Protein AF-X1TXW9-F1 (afdb_monomer)

Nearest PDB structures (foldseek):
  7r3r-assembly1_A  TM=3.976E-01  e=5.920E-01  Klebsiella pneumoniae
  7r3q-assembly1_A  TM=3.956E-01  e=1.127E+00  Klebsiella pneumoniae
  5m82-assembly1_A  TM=2.565E-01  e=1.457E+00  Synechocystis sp. PCC 6803 substr. Kazusa
  8f5y-assembly1_A  TM=2.466E-01  e=1.657E+00  Homo sapiens

Structure (mmCIF, N/CA/C/O backbone):
data_AF-X1TXW9-F1
#
_entry.id   AF-X1TXW9-F1
#
loop_
_atom_site.group_PDB
_atom_site.id
_atom_site.type_symbol
_atom_site.label_atom_id
_atom_site.label_alt_id
_atom_site.label_comp_id
_atom_site.label_asym_id
_atom_site.label_entity_id
_atom_site.label_seq_id
_atom_site.pdbx_PDB_ins_code
_atom_site.Cartn_x
_atom_site.Cartn_y
_atom_site.Cartn_z
_atom_site.occupancy
_atom_site.B_iso_or_equiv
_atom_site.auth_seq_id
_atom_site.auth_comp_id
_atom_site.auth_asym_id
_atom_site.auth_atom_id
_atom_site.pdbx_PDB_model_num
ATOM 1 N N . LEU A 1 1 ? -0.027 14.869 3.991 1.00 89.62 1 LEU A N 1
ATOM 2 C CA . LEU A 1 1 ? -0.119 13.794 5.013 1.00 89.62 1 LEU A CA 1
ATOM 3 C C . LEU A 1 1 ? -1.547 13.458 5.486 1.00 89.62 1 LEU A C 1
ATOM 5 O O . LEU A 1 1 ? -1.901 12.290 5.439 1.00 89.62 1 LEU A O 1
ATOM 9 N N . ALA A 1 2 ? -2.376 14.412 5.939 1.00 93.19 2 ALA A N 1
ATOM 10 C CA . ALA A 1 2 ? -3.708 14.106 6.504 1.00 93.19 2 ALA A CA 1
ATOM 11 C C . ALA A 1 2 ? -4.633 13.318 5.552 1.00 93.19 2 ALA A C 1
ATOM 13 O O . ALA A 1 2 ? -5.195 12.302 5.947 1.00 93.19 2 ALA A O 1
ATOM 14 N N . LYS A 1 3 ? -4.712 13.726 4.276 1.00 93.50 3 LYS A N 1
ATOM 15 C CA . LYS A 1 3 ? -5.482 13.008 3.242 1.00 93.50 3 LYS A CA 1
ATOM 16 C C . LYS A 1 3 ? -5.000 11.566 3.046 1.00 93.50 3 LYS A C 1
ATOM 18 O O . LYS A 1 3 ? -5.809 10.653 3.025 1.00 93.50 3 LYS A O 1
ATOM 23 N N . VAL A 1 4 ? -3.679 11.366 2.998 1.00 95.00 4 VAL A N 1
ATOM 24 C CA . VAL A 1 4 ? -3.047 10.039 2.876 1.00 95.00 4 VAL A CA 1
ATOM 25 C C . VAL A 1 4 ? -3.403 9.153 4.068 1.00 95.00 4 VAL A C 1
ATOM 27 O O . VAL A 1 4 ? -3.805 8.012 3.879 1.00 95.00 4 VAL A O 1
ATOM 30 N N . LYS A 1 5 ? -3.326 9.686 5.296 1.00 96.69 5 LYS A N 1
ATOM 31 C CA . LYS A 1 5 ? -3.757 8.959 6.501 1.00 96.69 5 LYS A CA 1
ATOM 32 C C . LYS A 1 5 ? -5.237 8.579 6.441 1.00 96.69 5 LYS A C 1
ATOM 34 O O . LYS A 1 5 ? -5.573 7.459 6.796 1.00 96.69 5 LYS A O 1
ATOM 39 N N . GLY A 1 6 ? -6.101 9.487 5.985 1.00 97.00 6 GLY A N 1
ATOM 40 C CA . GLY A 1 6 ? -7.535 9.227 5.841 1.00 97.00 6 GLY A CA 1
ATOM 41 C C . GLY A 1 6 ? -7.840 8.125 4.825 1.00 97.00 6 GLY A C 1
ATOM 42 O O . GLY A 1 6 ? -8.576 7.197 5.144 1.00 97.00 6 GLY A O 1
ATOM 43 N N . ALA A 1 7 ? -7.237 8.191 3.636 1.00 97.25 7 ALA A N 1
ATOM 44 C CA . ALA A 1 7 ? -7.400 7.180 2.591 1.00 97.25 7 ALA A CA 1
ATOM 45 C C . ALA A 1 7 ? -6.910 5.797 3.049 1.00 97.25 7 ALA A C 1
ATOM 47 O O . ALA A 1 7 ? -7.645 4.815 2.969 1.00 97.25 7 ALA A O 1
ATOM 48 N N . LEU A 1 8 ? -5.694 5.733 3.601 1.00 97.75 8 LEU A N 1
ATOM 49 C CA . LEU A 1 8 ? -5.114 4.483 4.092 1.00 97.75 8 LEU A CA 1
ATOM 50 C C . LEU A 1 8 ? -5.868 3.935 5.307 1.00 97.75 8 LEU A C 1
ATOM 52 O O . LEU A 1 8 ? -6.036 2.728 5.405 1.00 97.75 8 LEU A O 1
ATOM 56 N N . GLY A 1 9 ? -6.351 4.796 6.205 1.00 97.69 9 GLY A N 1
ATOM 57 C CA . GLY A 1 9 ? -7.132 4.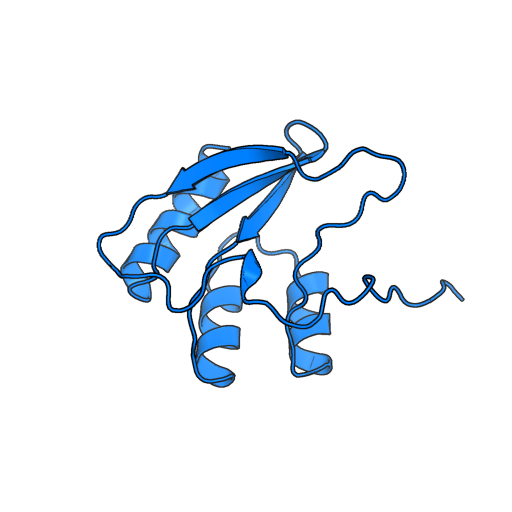387 7.373 1.00 97.69 9 GLY A CA 1
ATOM 58 C C . GLY A 1 9 ? -8.475 3.758 7.001 1.00 97.69 9 GLY A C 1
ATOM 59 O O . GLY A 1 9 ? -8.858 2.756 7.598 1.00 97.69 9 GLY A O 1
ATOM 60 N N . LYS A 1 10 ? -9.163 4.283 5.976 1.00 97.62 10 LYS A N 1
ATOM 61 C CA . LYS A 1 10 ? -10.399 3.672 5.453 1.00 97.62 10 LYS A CA 1
ATOM 62 C C . LYS A 1 10 ? -10.143 2.247 4.960 1.00 97.62 10 LYS A C 1
ATOM 64 O O . LYS A 1 10 ? -10.805 1.322 5.417 1.00 97.62 10 LYS A O 1
ATOM 69 N N . VAL A 1 11 ? -9.137 2.069 4.102 1.00 97.56 11 VAL A N 1
ATOM 70 C CA . VAL A 1 11 ? -8.769 0.748 3.565 1.00 97.56 11 VAL A CA 1
ATOM 71 C C . VAL A 1 11 ? -8.243 -0.179 4.667 1.00 97.56 11 VAL A C 1
ATOM 73 O O . VAL A 1 11 ? -8.534 -1.372 4.664 1.00 97.56 11 VAL A O 1
ATOM 76 N N . GLN A 1 12 ? -7.511 0.350 5.649 1.00 98.12 12 GLN A N 1
ATOM 77 C CA . GLN A 1 12 ? -7.039 -0.429 6.794 1.00 98.12 12 GLN A CA 1
ATOM 78 C C . GLN A 1 12 ? -8.201 -1.038 7.580 1.00 98.12 12 GLN A C 1
ATOM 80 O O . GLN A 1 12 ? -8.159 -2.228 7.890 1.00 98.12 12 GLN A O 1
ATOM 85 N N . LEU A 1 13 ? -9.237 -0.243 7.860 1.00 97.38 13 LEU A N 1
ATOM 86 C CA . LEU A 1 13 ? -10.436 -0.699 8.560 1.00 97.38 13 LEU A CA 1
ATOM 87 C C . LEU A 1 13 ? -11.255 -1.674 7.709 1.00 97.38 13 LEU A C 1
ATOM 89 O O . LEU A 1 13 ? -11.630 -2.736 8.194 1.00 97.38 13 LEU A O 1
ATOM 93 N N . GLU A 1 14 ? -11.491 -1.342 6.439 1.00 97.56 14 GLU A N 1
ATOM 94 C CA . GLU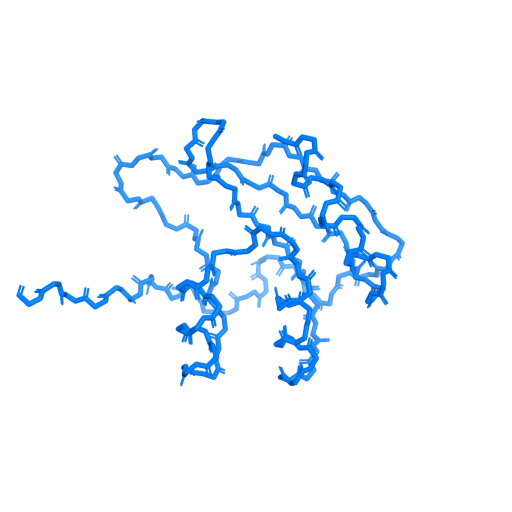 A 1 14 ? -12.311 -2.147 5.525 1.00 97.56 14 GLU A CA 1
ATOM 95 C C . GLU A 1 14 ? -11.739 -3.556 5.311 1.00 97.56 14 GLU A C 1
ATOM 97 O O . GLU A 1 14 ? -12.481 -4.538 5.298 1.00 97.56 14 GLU A O 1
ATOM 102 N N . TYR A 1 15 ? -10.415 -3.674 5.187 1.00 97.12 15 TYR A N 1
ATOM 103 C CA . TYR A 1 15 ? -9.754 -4.945 4.883 1.00 97.12 15 TYR A CA 1
ATOM 104 C C . TYR A 1 15 ? -9.111 -5.622 6.102 1.00 97.12 15 TYR A C 1
ATOM 106 O O . TYR A 1 15 ? -8.502 -6.686 5.943 1.00 97.12 15 TYR A O 1
ATOM 114 N N . GLY A 1 16 ? -9.237 -5.037 7.300 1.00 96.62 16 GLY A N 1
ATOM 115 C CA . GLY A 1 16 ? -8.626 -5.551 8.530 1.00 96.62 16 GLY A CA 1
ATOM 116 C C . GLY A 1 16 ? -7.101 -5.634 8.436 1.00 96.62 16 GLY A C 1
ATOM 117 O O . GLY A 1 16 ? -6.504 -6.652 8.793 1.00 96.62 16 GLY A O 1
ATOM 118 N N . LEU A 1 17 ? -6.469 -4.601 7.871 1.00 97.62 17 LEU A N 1
ATOM 119 C CA . LEU A 1 17 ? -5.029 -4.600 7.626 1.00 97.62 17 LEU A CA 1
ATOM 120 C C . LEU A 1 17 ? -4.240 -4.335 8.918 1.00 97.62 17 LEU A C 1
ATOM 122 O O . LEU A 1 17 ? -4.709 -3.600 9.795 1.00 97.62 17 LEU A O 1
ATOM 126 N N . PRO A 1 18 ? -3.017 -4.884 9.030 1.00 97.62 18 PRO A N 1
ATOM 127 C CA . PRO A 1 18 ? -2.112 -4.576 10.123 1.00 97.62 18 PRO A CA 1
ATOM 128 C C . PRO A 1 18 ? -1.610 -3.139 10.009 1.00 97.62 18 PRO A C 1
ATOM 130 O O . PRO A 1 18 ? -2.099 -2.323 9.220 1.00 97.62 18 PRO A O 1
ATOM 133 N N . LYS A 1 19 ? -0.618 -2.814 10.827 1.00 97.38 19 LYS A N 1
ATOM 134 C CA . LYS A 1 19 ? 0.045 -1.518 10.813 1.00 97.38 19 LYS A CA 1
ATOM 135 C C . LYS A 1 19 ? 0.453 -1.100 9.394 1.00 97.38 19 LYS A C 1
ATOM 137 O O . LYS A 1 19 ? 0.985 -1.891 8.614 1.00 97.38 19 LYS A O 1
ATOM 142 N N . ILE A 1 20 ? 0.209 0.172 9.077 1.00 97.38 20 ILE A N 1
ATOM 143 C CA . ILE A 1 20 ? 0.635 0.779 7.815 1.00 97.38 20 ILE A CA 1
ATOM 144 C C . ILE A 1 20 ? 1.713 1.815 8.106 1.00 97.38 20 ILE A C 1
ATOM 146 O O . ILE A 1 20 ? 1.472 2.817 8.785 1.00 97.38 20 ILE A O 1
ATOM 150 N N . TYR A 1 21 ? 2.907 1.594 7.566 1.00 95.38 21 TYR A N 1
ATOM 151 C CA . TYR A 1 21 ? 4.001 2.556 7.615 1.00 95.38 21 TYR A CA 1
ATOM 152 C C . TYR A 1 21 ? 3.883 3.520 6.445 1.00 95.38 21 TYR A C 1
ATOM 154 O O . TYR A 1 21 ? 3.822 3.093 5.295 1.00 95.38 21 TYR A O 1
ATOM 162 N N . ILE A 1 22 ? 3.890 4.818 6.730 1.00 95.19 22 ILE A N 1
ATOM 163 C CA . ILE A 1 22 ? 3.851 5.865 5.712 1.00 95.19 22 ILE A CA 1
ATOM 164 C C . ILE A 1 22 ? 5.245 6.471 5.616 1.00 95.19 22 ILE A C 1
ATOM 166 O O . ILE A 1 22 ? 5.770 7.026 6.589 1.00 95.19 22 ILE A O 1
ATOM 170 N N . LEU A 1 23 ? 5.833 6.358 4.434 1.00 92.62 23 LEU A N 1
ATOM 171 C CA . LEU A 1 23 ? 7.131 6.907 4.087 1.00 92.62 23 LEU A CA 1
ATOM 172 C C . LEU A 1 23 ? 6.948 8.023 3.067 1.00 92.62 23 LEU A C 1
ATOM 174 O O . LEU A 1 23 ? 6.036 7.989 2.245 1.00 92.62 23 LEU A O 1
ATOM 178 N N . GLU A 1 24 ? 7.833 9.001 3.100 1.00 90.56 24 GLU A N 1
ATOM 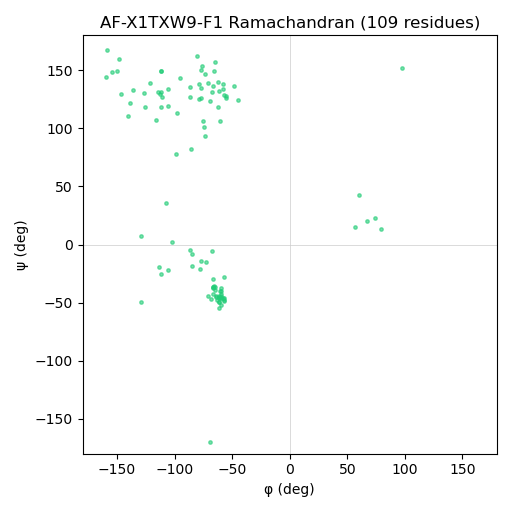179 C CA . GLU A 1 24 ? 7.868 10.102 2.154 1.00 90.56 24 GLU A CA 1
ATOM 180 C C . GLU A 1 24 ? 9.150 10.016 1.318 1.00 90.56 24 GLU A C 1
ATOM 182 O O . GLU A 1 24 ? 10.253 9.815 1.830 1.00 90.56 24 GLU A O 1
ATOM 187 N N . THR A 1 25 ? 8.993 10.123 -0.002 1.00 84.38 25 THR A N 1
ATOM 188 C CA . THR A 1 25 ? 10.107 10.063 -0.973 1.00 84.38 25 THR A CA 1
ATOM 189 C C . THR A 1 25 ? 10.463 11.419 -1.554 1.00 84.38 25 THR A C 1
ATOM 191 O O . THR A 1 25 ? 11.558 11.615 -2.072 1.00 84.38 25 THR A O 1
ATOM 194 N N . ARG A 1 26 ? 9.524 12.361 -1.499 1.00 82.12 26 ARG A N 1
ATOM 195 C CA . ARG A 1 26 ? 9.729 13.758 -1.851 1.00 82.12 26 ARG A CA 1
ATOM 196 C C . ARG A 1 26 ? 8.838 14.573 -0.936 1.00 82.12 26 ARG A C 1
ATOM 198 O O . ARG A 1 26 ? 7.643 14.287 -0.848 1.00 82.12 26 ARG A O 1
ATOM 205 N N . LYS A 1 27 ? 9.444 15.576 -0.305 1.00 78.62 27 LYS A N 1
ATOM 206 C CA . LYS A 1 27 ? 8.795 16.437 0.676 1.00 78.62 27 LYS A CA 1
ATOM 207 C C . LYS A 1 27 ? 7.414 16.888 0.200 1.00 78.62 27 LYS A C 1
ATOM 209 O O . LYS A 1 27 ? 7.292 17.405 -0.914 1.00 78.62 27 LYS A O 1
ATOM 214 N N . ASP A 1 28 ? 6.406 16.609 1.018 1.00 75.75 28 ASP A N 1
ATOM 215 C CA . ASP A 1 28 ? 5.004 17.009 0.895 1.00 75.75 28 ASP A CA 1
ATOM 216 C C . ASP A 1 28 ? 4.289 16.603 -0.406 1.00 75.75 28 ASP A C 1
ATOM 218 O O . ASP A 1 28 ? 3.208 17.108 -0.708 1.00 75.75 28 ASP A O 1
ATOM 222 N N . THR A 1 29 ? 4.855 15.677 -1.185 1.00 82.12 29 THR A N 1
ATOM 223 C CA . THR A 1 29 ? 4.343 15.359 -2.532 1.00 82.12 29 THR A CA 1
ATOM 224 C C . THR A 1 29 ? 4.113 13.873 -2.750 1.00 82.12 29 THR A C 1
ATOM 226 O O . THR A 1 29 ? 3.027 13.494 -3.179 1.00 82.12 29 THR A O 1
ATOM 229 N N . ASN A 1 30 ? 5.093 13.023 -2.426 1.00 86.88 30 ASN A N 1
ATOM 230 C CA . ASN A 1 30 ? 5.053 11.610 -2.800 1.00 86.88 30 ASN A CA 1
ATOM 231 C C . ASN A 1 30 ? 5.232 10.697 -1.591 1.00 86.88 30 ASN A C 1
ATOM 233 O O . ASN A 1 30 ? 6.306 10.658 -0.979 1.00 86.88 30 ASN A O 1
ATOM 237 N N . PHE A 1 31 ? 4.207 9.890 -1.331 1.00 92.31 31 PHE A N 1
ATOM 238 C CA . PHE A 1 31 ? 4.162 8.959 -0.212 1.00 92.31 31 PHE A CA 1
ATOM 239 C C . PHE A 1 31 ? 4.199 7.510 -0.693 1.00 92.31 31 PHE A C 1
ATOM 241 O O . PHE A 1 31 ? 3.709 7.181 -1.771 1.00 92.31 31 PHE A O 1
ATOM 248 N N . ILE A 1 32 ? 4.774 6.648 0.135 1.00 92.50 32 ILE A N 1
ATOM 249 C CA . ILE A 1 32 ? 4.747 5.197 -0.004 1.00 92.50 32 ILE A CA 1
ATOM 250 C C . ILE A 1 32 ? 4.105 4.633 1.262 1.00 92.50 32 ILE A C 1
ATOM 252 O O . ILE A 1 32 ? 4.395 5.098 2.364 1.00 92.50 32 ILE A O 1
ATOM 256 N N . ALA A 1 33 ? 3.247 3.631 1.102 1.00 94.50 33 ALA A N 1
ATOM 257 C CA . ALA A 1 33 ? 2.642 2.904 2.207 1.00 94.50 33 ALA A CA 1
ATOM 258 C C . ALA A 1 33 ? 3.151 1.459 2.221 1.00 94.50 33 ALA A C 1
ATOM 260 O O . ALA A 1 33 ? 3.092 0.780 1.195 1.00 94.50 33 ALA A O 1
ATOM 261 N N . TYR A 1 34 ? 3.630 0.988 3.372 1.00 94.12 34 TYR A N 1
ATOM 262 C CA . TYR A 1 34 ? 3.985 -0.415 3.588 1.00 94.12 34 TYR A CA 1
ATOM 263 C C . TYR A 1 34 ? 3.026 -1.064 4.567 1.00 94.12 34 TYR A C 1
ATOM 265 O O . TYR A 1 34 ? 2.782 -0.528 5.645 1.00 94.12 34 TYR A O 1
ATOM 273 N N . CYS A 1 35 ? 2.521 -2.228 4.180 1.00 95.00 35 CYS A N 1
ATOM 274 C CA . CYS A 1 35 ? 1.646 -3.072 4.972 1.00 95.00 35 CYS A CA 1
ATOM 275 C C . CYS A 1 35 ? 2.096 -4.522 4.778 1.00 95.00 35 CYS A C 1
ATOM 277 O O . CYS A 1 35 ? 2.157 -5.005 3.645 1.00 95.00 35 CYS A O 1
ATOM 279 N N . PHE A 1 36 ? 2.449 -5.203 5.867 1.00 93.56 36 PHE A N 1
ATOM 280 C CA . PHE A 1 36 ? 3.012 -6.551 5.816 1.00 93.56 36 PHE A CA 1
ATOM 281 C C . PHE A 1 36 ? 1.934 -7.599 6.102 1.00 93.56 36 PHE A C 1
ATOM 283 O O . PHE A 1 36 ? 1.827 -8.134 7.205 1.00 93.56 36 PHE A O 1
ATOM 290 N N . LYS A 1 37 ? 1.110 -7.872 5.086 1.00 93.00 37 LYS A N 1
ATOM 291 C CA . LYS A 1 37 ? 0.028 -8.861 5.136 1.00 93.00 37 LYS A CA 1
ATOM 292 C C . LYS A 1 37 ? 0.141 -9.849 3.977 1.00 93.00 37 LYS A C 1
ATOM 294 O O . LYS A 1 37 ? 0.233 -9.452 2.816 1.00 93.00 37 LYS A O 1
ATOM 299 N N . ARG A 1 38 ? 0.080 -11.141 4.283 1.00 91.31 38 ARG A N 1
ATOM 300 C CA . 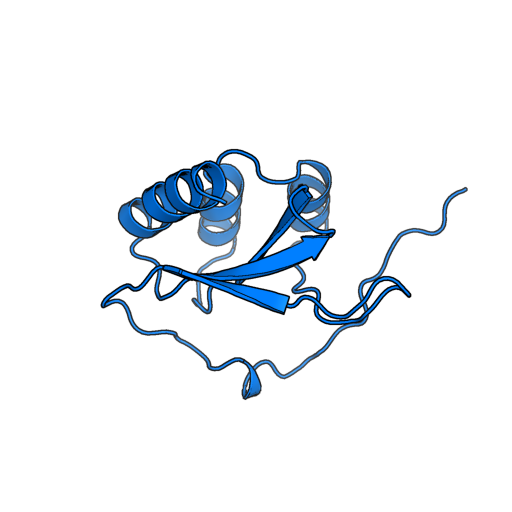ARG A 1 38 ? -0.101 -12.222 3.319 1.00 91.31 38 ARG A CA 1
ATOM 301 C C . ARG A 1 38 ? -1.573 -12.288 2.934 1.00 91.31 38 ARG A C 1
ATOM 303 O O . ARG A 1 38 ? -2.456 -12.421 3.777 1.00 91.31 38 ARG A O 1
ATOM 310 N N . THR A 1 39 ? -1.834 -12.214 1.640 1.00 91.19 39 THR A N 1
ATOM 311 C CA . THR A 1 39 ? -3.183 -12.277 1.086 1.00 91.19 39 THR A CA 1
ATOM 312 C C . THR A 1 39 ? -3.144 -12.932 -0.287 1.00 91.19 39 THR A C 1
ATOM 314 O O . THR A 1 39 ? -2.091 -12.969 -0.928 1.00 91.19 39 THR A O 1
ATOM 317 N N . ASP A 1 40 ? -4.280 -13.449 -0.749 1.00 94.38 40 ASP A N 1
ATOM 318 C CA . ASP A 1 40 ? -4.402 -13.884 -2.134 1.00 94.38 40 ASP A CA 1
ATOM 319 C C . ASP A 1 40 ? -4.271 -12.692 -3.097 1.00 94.38 40 ASP A C 1
ATOM 321 O O . ASP A 1 40 ? -4.508 -11.532 -2.740 1.00 94.38 40 ASP A O 1
ATOM 325 N N . TRP A 1 41 ? -3.895 -12.993 -4.340 1.00 94.06 41 TRP A N 1
ATOM 326 C CA . TRP A 1 41 ? -3.639 -11.978 -5.356 1.00 94.06 41 TRP A CA 1
ATOM 327 C C . TRP A 1 41 ? -4.860 -11.099 -5.655 1.00 94.06 41 TRP A C 1
ATOM 329 O O . TRP A 1 41 ? -4.719 -9.886 -5.792 1.00 94.06 41 TRP A O 1
ATOM 339 N N . LYS A 1 42 ? -6.068 -11.676 -5.715 1.00 96.62 42 LYS A N 1
ATOM 340 C CA . LYS A 1 42 ? -7.286 -10.912 -6.024 1.00 96.62 42 LYS A CA 1
ATOM 341 C C . LYS A 1 42 ? -7.560 -9.889 -4.927 1.00 96.62 42 LYS A C 1
ATOM 343 O O . LYS A 1 42 ? -7.818 -8.725 -5.227 1.00 96.62 42 LYS A O 1
ATOM 348 N N . LYS A 1 43 ? -7.434 -10.293 -3.664 1.00 96.69 43 LYS A N 1
ATOM 349 C CA . LYS A 1 43 ? -7.592 -9.405 -2.515 1.00 96.69 43 LYS A CA 1
ATOM 350 C C . LYS A 1 43 ? -6.490 -8.344 -2.452 1.00 96.69 43 LYS A C 1
ATOM 352 O O . LYS A 1 43 ? -6.805 -7.194 -2.165 1.00 96.69 43 LYS A O 1
ATOM 357 N N . ALA A 1 44 ? -5.242 -8.668 -2.808 1.00 96.31 44 ALA A N 1
ATOM 358 C CA . ALA A 1 44 ? -4.183 -7.659 -2.944 1.00 96.31 44 ALA A CA 1
ATOM 359 C C . ALA A 1 44 ? -4.549 -6.577 -3.975 1.00 96.31 44 ALA A C 1
ATOM 361 O O . ALA A 1 44 ? -4.414 -5.387 -3.698 1.00 96.31 44 ALA A O 1
ATOM 362 N N . VAL A 1 45 ? -5.047 -6.984 -5.148 1.00 97.69 45 VAL A N 1
ATOM 363 C CA . VAL A 1 45 ? -5.491 -6.055 -6.198 1.00 97.69 45 VAL A CA 1
ATOM 364 C C . VAL A 1 45 ? -6.650 -5.182 -5.711 1.00 97.69 45 VAL A C 1
ATOM 366 O O . VAL A 1 45 ? -6.605 -3.972 -5.920 1.00 97.69 45 VAL A O 1
ATOM 369 N N . LEU A 1 46 ? -7.643 -5.760 -5.022 1.00 97.94 46 LEU A N 1
ATOM 370 C CA . LEU A 1 46 ? -8.776 -5.011 -4.462 1.00 97.94 46 LEU A CA 1
ATOM 371 C C . LEU A 1 46 ? -8.332 -3.961 -3.436 1.00 97.94 46 LEU A C 1
ATOM 373 O O . LEU A 1 46 ? -8.742 -2.811 -3.542 1.00 97.94 46 LEU A O 1
ATOM 377 N N . ILE A 1 47 ? -7.445 -4.324 -2.504 1.00 97.94 47 ILE A N 1
ATOM 378 C CA . ILE A 1 47 ? -6.904 -3.400 -1.491 1.00 97.94 47 ILE A CA 1
ATOM 379 C C . ILE A 1 47 ? -6.234 -2.190 -2.157 1.00 97.94 47 ILE A C 1
ATOM 381 O O . ILE A 1 47 ? -6.497 -1.040 -1.798 1.00 97.94 47 ILE A O 1
ATOM 385 N N . VAL A 1 48 ? -5.364 -2.438 -3.142 1.00 97.12 48 VAL A N 1
ATOM 386 C CA . VAL A 1 48 ? -4.646 -1.363 -3.840 1.00 97.12 48 VAL A CA 1
ATOM 387 C C . VAL A 1 48 ? -5.615 -0.507 -4.660 1.00 97.12 48 VAL A C 1
ATOM 389 O O . VAL A 1 48 ? -5.517 0.716 -4.609 1.00 97.12 48 VAL A O 1
ATOM 392 N N . ALA A 1 49 ? -6.576 -1.120 -5.357 1.00 97.19 49 ALA A N 1
ATOM 393 C CA . ALA A 1 49 ? -7.584 -0.408 -6.146 1.00 97.19 49 ALA A CA 1
ATOM 394 C C . ALA A 1 49 ? -8.522 0.459 -5.287 1.00 97.19 49 ALA A C 1
ATOM 396 O O . ALA A 1 49 ? -8.891 1.554 -5.703 1.00 97.19 49 ALA A O 1
ATOM 397 N N . ALA A 1 50 ? -8.884 -0.009 -4.089 1.00 97.19 50 ALA A N 1
ATOM 398 C CA . ALA A 1 50 ? -9.729 0.720 -3.142 1.00 97.19 50 ALA A CA 1
ATOM 399 C 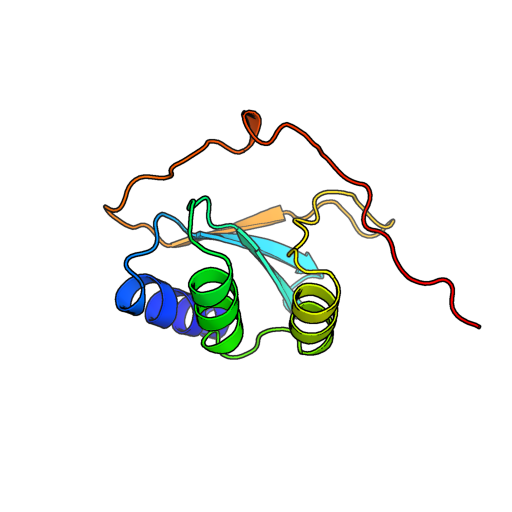C . ALA A 1 50 ? -9.002 1.900 -2.471 1.00 97.19 50 ALA A C 1
ATOM 401 O O . ALA A 1 50 ? -9.637 2.765 -1.865 1.00 97.19 50 ALA A O 1
ATOM 402 N N . THR A 1 51 ? -7.670 1.958 -2.565 1.00 97.44 51 THR A N 1
ATOM 403 C CA . THR A 1 51 ? -6.878 3.019 -1.939 1.00 97.44 51 THR A CA 1
ATOM 404 C C . THR A 1 51 ? -7.002 4.325 -2.721 1.00 97.44 51 THR A C 1
ATOM 406 O O . THR A 1 51 ? -6.406 4.511 -3.783 1.00 97.44 51 THR A O 1
ATOM 409 N N . GLU A 1 52 ? -7.756 5.270 -2.159 1.00 96.50 52 GLU A N 1
ATOM 410 C CA . GLU A 1 52 ? -7.931 6.607 -2.725 1.00 96.50 52 GLU A CA 1
ATOM 411 C C . GLU A 1 52 ? -6.576 7.317 -2.918 1.00 96.50 52 GLU A C 1
ATOM 413 O O . GLU A 1 52 ? -5.757 7.406 -2.001 1.00 96.50 52 GLU A O 1
ATOM 418 N N . GLY A 1 53 ? -6.342 7.842 -4.125 1.00 94.06 53 GLY A N 1
ATOM 419 C CA . GLY A 1 53 ? -5.100 8.542 -4.466 1.00 94.06 53 GLY A CA 1
ATOM 420 C C . GLY A 1 53 ? -3.914 7.629 -4.790 1.00 94.06 53 GLY A C 1
ATOM 421 O O . GLY A 1 53 ? -2.785 8.120 -4.845 1.00 94.06 53 GLY A O 1
ATOM 422 N N . VAL A 1 54 ? -4.138 6.327 -5.014 1.00 94.81 54 VAL A N 1
ATOM 423 C CA . VAL A 1 54 ? -3.093 5.423 -5.511 1.00 94.81 54 VAL A CA 1
ATOM 424 C C . VAL A 1 54 ? -2.605 5.849 -6.901 1.00 94.81 54 VAL A C 1
ATOM 426 O O . VAL A 1 54 ? -3.390 6.238 -7.773 1.00 94.81 54 VAL A O 1
ATOM 429 N N . ASP A 1 55 ? -1.292 5.756 -7.120 1.00 93.12 55 ASP A N 1
ATOM 430 C CA . ASP A 1 55 ? -0.682 5.980 -8.430 1.00 93.12 55 ASP A CA 1
ATOM 431 C C . ASP A 1 55 ? -1.207 4.931 -9.429 1.00 93.12 55 ASP A C 1
ATOM 433 O O . ASP A 1 55 ? -1.014 3.724 -9.264 1.00 93.12 55 ASP A O 1
ATOM 437 N N . GLN A 1 56 ? -1.879 5.405 -10.480 1.00 94.00 56 GLN A N 1
ATOM 438 C CA . GLN A 1 56 ? -2.513 4.553 -11.487 1.00 94.00 56 GLN A CA 1
ATOM 439 C C . GLN A 1 56 ? -1.503 3.761 -12.321 1.00 94.00 56 GLN A C 1
ATOM 441 O O . GLN A 1 56 ? -1.797 2.643 -12.741 1.00 94.00 56 GLN A O 1
ATOM 446 N N . ASN A 1 57 ? -0.294 4.291 -12.523 1.00 93.69 57 ASN A N 1
ATOM 447 C CA . ASN A 1 57 ? 0.774 3.550 -13.184 1.00 93.69 57 ASN A CA 1
ATOM 448 C C . ASN A 1 57 ? 1.283 2.434 -12.273 1.00 93.69 57 ASN A C 1
ATOM 450 O O . ASN A 1 57 ? 1.466 1.311 -12.734 1.00 93.69 57 ASN A O 1
ATOM 454 N N . PHE A 1 58 ? 1.488 2.716 -10.982 1.00 92.50 58 PHE A N 1
ATOM 455 C CA . PHE A 1 58 ? 1.858 1.681 -10.011 1.00 92.50 58 PHE A CA 1
ATOM 456 C C . PHE A 1 58 ? 0.822 0.552 -9.984 1.00 92.50 58 PHE A C 1
ATOM 458 O O . PHE A 1 58 ? 1.193 -0.619 -10.085 1.00 92.50 58 PHE A O 1
ATOM 465 N N . PHE A 1 59 ? -0.463 0.906 -9.913 1.00 95.62 59 PHE A N 1
ATOM 466 C CA . PHE A 1 59 ? -1.548 -0.067 -9.938 1.00 95.62 59 PHE A CA 1
ATOM 467 C C . PHE A 1 59 ? -1.558 -0.868 -11.247 1.00 95.62 59 PHE A C 1
ATOM 469 O O . PHE A 1 59 ? -1.445 -2.094 -11.215 1.00 95.62 59 PHE A O 1
ATOM 476 N N . GLY A 1 60 ? -1.605 -0.189 -12.397 1.00 95.06 60 GLY A N 1
ATOM 477 C CA . GLY A 1 60 ? -1.676 -0.828 -13.711 1.00 95.06 60 GLY A CA 1
ATOM 478 C C . GLY A 1 60 ? -0.487 -1.747 -13.999 1.00 95.06 60 GLY A C 1
ATOM 479 O O . GLY A 1 60 ? -0.674 -2.897 -14.401 1.00 95.06 60 GLY A O 1
ATOM 480 N N . TYR A 1 61 ? 0.741 -1.290 -13.731 1.00 92.62 61 TYR A N 1
ATOM 481 C CA . TYR A 1 61 ? 1.934 -2.122 -13.907 1.00 92.62 61 TYR A CA 1
ATOM 482 C C . TYR A 1 61 ? 1.984 -3.289 -12.923 1.00 92.62 61 TYR A C 1
ATOM 484 O O . TYR A 1 61 ? 2.430 -4.372 -13.304 1.00 92.62 61 TYR A O 1
ATOM 492 N N . GLY A 1 62 ? 1.540 -3.091 -11.680 1.00 93.88 62 GLY A N 1
ATOM 493 C CA . GLY A 1 62 ? 1.493 -4.158 -10.686 1.00 93.88 62 GLY A CA 1
ATOM 494 C C . GLY A 1 62 ? 0.533 -5.275 -11.089 1.00 93.88 62 GLY A C 1
ATOM 495 O O . GLY A 1 62 ? 0.907 -6.449 -11.064 1.00 93.88 62 GLY A O 1
ATOM 496 N N . VAL A 1 63 ? -0.665 -4.903 -11.554 1.00 95.94 63 VAL A N 1
ATOM 497 C CA . VAL A 1 63 ? -1.667 -5.846 -12.069 1.00 95.94 63 VAL A CA 1
ATOM 498 C C . VAL A 1 63 ? -1.128 -6.607 -13.281 1.00 95.94 63 VAL A C 1
ATOM 500 O O . VAL A 1 63 ? -1.157 -7.837 -13.283 1.00 95.94 63 VAL A O 1
ATOM 503 N N . LEU A 1 64 ? -0.566 -5.899 -14.267 1.00 94.25 64 LEU A N 1
ATOM 504 C CA . LEU A 1 64 ? -0.014 -6.501 -15.487 1.00 94.25 64 LEU A CA 1
ATOM 505 C C . LEU A 1 64 ? 1.113 -7.508 -15.198 1.00 94.25 64 LEU A C 1
ATOM 507 O O . LEU A 1 64 ? 1.220 -8.529 -15.872 1.00 94.25 64 LEU A O 1
ATOM 511 N N . ARG A 1 65 ? 1.965 -7.225 -14.206 1.00 91.56 65 ARG A N 1
ATOM 512 C CA . ARG A 1 65 ? 3.117 -8.069 -13.843 1.00 91.56 65 ARG A CA 1
ATOM 513 C C . ARG A 1 65 ? 2.768 -9.210 -12.883 1.00 91.56 65 ARG A C 1
ATOM 515 O O . ARG A 1 65 ? 3.645 -10.020 -12.591 1.00 91.56 65 ARG A O 1
ATOM 522 N N . GLY A 1 66 ? 1.547 -9.251 -12.347 1.00 93.00 66 GLY A N 1
ATOM 523 C CA . GLY A 1 66 ? 1.154 -10.233 -11.332 1.00 93.00 66 GLY A CA 1
ATOM 524 C C . GLY A 1 66 ? 1.868 -10.061 -9.985 1.00 93.00 66 GLY A C 1
ATOM 525 O O . GLY A 1 66 ? 1.971 -11.021 -9.225 1.00 93.00 66 GLY A O 1
ATOM 526 N N . LYS A 1 67 ? 2.421 -8.872 -9.702 1.00 90.00 67 LYS A N 1
ATOM 527 C CA . LYS A 1 67 ? 3.101 -8.557 -8.434 1.00 90.00 67 LYS A CA 1
ATOM 528 C C . LYS A 1 67 ? 3.173 -7.052 -8.185 1.00 90.00 67 LYS A C 1
ATOM 530 O O . LYS A 1 67 ? 3.431 -6.281 -9.106 1.00 90.00 67 LYS A O 1
ATOM 535 N N . PHE A 1 68 ? 3.059 -6.640 -6.923 1.00 89.88 68 PHE A N 1
ATOM 536 C CA . PHE A 1 68 ? 3.402 -5.284 -6.482 1.00 89.88 68 PHE A CA 1
ATOM 537 C C . PHE A 1 68 ? 4.832 -5.252 -5.939 1.00 89.88 68 PHE A C 1
ATOM 539 O O . PHE A 1 68 ? 5.297 -6.212 -5.328 1.00 89.88 68 PHE A O 1
ATOM 546 N N . THR A 1 69 ? 5.555 -4.160 -6.184 1.00 83.50 69 THR A N 1
ATOM 547 C CA . THR A 1 69 ? 6.965 -4.030 -5.788 1.00 83.50 69 THR A CA 1
ATOM 548 C C . THR A 1 69 ? 7.114 -2.996 -4.681 1.00 83.50 69 THR A C 1
ATOM 550 O O . THR A 1 69 ? 6.683 -1.854 -4.831 1.00 83.50 69 THR A O 1
ATOM 553 N N . LEU A 1 70 ? 7.765 -3.389 -3.587 1.00 81.00 70 LEU A N 1
ATOM 554 C CA . LEU A 1 70 ? 8.203 -2.470 -2.539 1.00 81.00 70 LEU A CA 1
ATOM 555 C C . LEU A 1 70 ? 9.455 -1.728 -3.015 1.00 81.00 70 LEU A C 1
ATOM 557 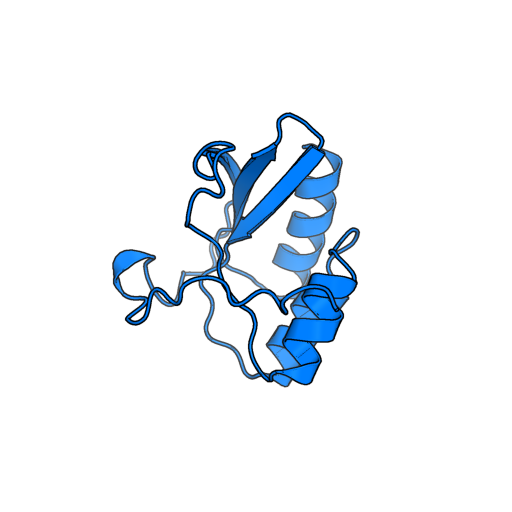O O . LEU A 1 70 ? 10.370 -2.336 -3.569 1.00 81.00 70 LEU A O 1
ATOM 561 N N . ARG A 1 71 ? 9.507 -0.408 -2.814 1.00 77.06 71 ARG A N 1
ATOM 562 C CA . ARG A 1 71 ? 10.613 0.426 -3.297 1.00 77.06 71 ARG A CA 1
ATOM 563 C C . ARG A 1 71 ? 11.383 1.055 -2.146 1.00 77.06 71 ARG A C 1
ATOM 565 O O . ARG A 1 71 ? 10.959 2.048 -1.573 1.00 77.06 71 ARG A O 1
ATOM 572 N N . VAL A 1 72 ? 12.583 0.552 -1.919 1.00 73.31 72 VAL A N 1
ATOM 573 C CA . VAL A 1 72 ? 13.452 0.963 -0.807 1.00 73.31 72 VAL A CA 1
ATOM 574 C C . VAL A 1 72 ? 14.725 1.685 -1.255 1.00 73.31 72 VAL A C 1
ATOM 576 O O . VAL A 1 72 ? 15.307 2.423 -0.471 1.00 73.31 72 VAL A O 1
ATOM 579 N N . THR A 1 73 ? 15.128 1.538 -2.520 1.00 70.12 73 THR A N 1
ATOM 580 C CA . THR A 1 73 ? 16.366 2.123 -3.058 1.00 70.12 73 THR A CA 1
ATOM 581 C C . THR A 1 73 ? 16.230 3.615 -3.380 1.00 70.12 73 THR A C 1
ATOM 583 O O . THR A 1 73 ? 15.240 4.055 -3.985 1.00 70.12 73 THR A O 1
ATOM 586 N N . ASP A 1 74 ? 17.272 4.378 -3.040 1.00 71.00 74 ASP A N 1
ATOM 587 C CA . ASP A 1 74 ? 17.447 5.778 -3.429 1.00 71.00 74 ASP A CA 1
ATOM 588 C C . ASP A 1 74 ? 17.654 5.902 -4.955 1.00 71.00 74 ASP A C 1
ATOM 590 O O . ASP A 1 74 ? 18.396 5.136 -5.565 1.00 71.00 74 ASP A O 1
ATOM 594 N N . LYS A 1 75 ? 16.995 6.879 -5.589 1.00 66.38 75 LYS A N 1
ATOM 595 C CA . LYS A 1 75 ? 17.196 7.242 -7.008 1.00 66.38 75 LYS A CA 1
ATOM 596 C C . LYS A 1 75 ? 17.936 8.578 -7.168 1.00 66.38 75 LYS A C 1
ATOM 598 O O . LYS A 1 75 ? 17.599 9.364 -8.051 1.00 66.38 75 LYS A O 1
ATOM 603 N N . GLY A 1 76 ? 18.886 8.863 -6.282 1.00 64.12 76 GLY A N 1
ATOM 604 C CA . GLY A 1 76 ? 19.592 10.145 -6.223 1.00 64.12 76 GLY A CA 1
ATOM 605 C C . GLY A 1 76 ? 18.739 11.285 -5.656 1.00 64.12 76 GLY A C 1
ATOM 606 O O . GLY A 1 76 ? 18.986 12.446 -5.973 1.00 64.12 76 GLY A O 1
ATOM 607 N N . LYS A 1 77 ? 17.700 10.964 -4.871 1.00 66.38 77 LYS A N 1
ATOM 608 C CA . LYS A 1 77 ? 16.787 11.930 -4.226 1.00 66.38 77 LYS A CA 1
ATOM 609 C C . LYS A 1 77 ? 16.605 11.689 -2.721 1.00 66.38 77 LYS A C 1
ATOM 611 O O . LYS A 1 77 ? 15.776 12.356 -2.107 1.00 66.38 77 LYS A O 1
ATOM 616 N N . GLY A 1 78 ? 17.368 10.769 -2.139 1.00 67.56 78 GLY A N 1
ATOM 617 C CA . GLY A 1 78 ? 17.236 10.319 -0.760 1.00 67.56 78 GLY A CA 1
ATOM 618 C C . GLY A 1 78 ? 16.441 9.018 -0.639 1.00 67.56 78 GLY A C 1
ATOM 619 O O . GLY A 1 78 ? 15.570 8.696 -1.456 1.00 67.56 78 GLY A O 1
ATOM 620 N N . LEU A 1 79 ? 16.747 8.261 0.416 1.00 78.06 79 LEU A N 1
ATOM 621 C CA . LEU A 1 79 ? 15.963 7.098 0.825 1.00 78.06 79 LEU A CA 1
ATOM 622 C C . LEU A 1 79 ? 14.561 7.530 1.290 1.00 78.06 79 LEU A C 1
ATOM 624 O O . LEU A 1 79 ? 14.411 8.616 1.857 1.00 78.06 79 LEU A O 1
ATOM 628 N N . PRO A 1 80 ? 13.529 6.683 1.105 1.00 83.44 80 PRO A N 1
ATOM 629 C CA . PRO A 1 80 ? 12.225 6.926 1.706 1.00 83.44 80 PRO A CA 1
ATOM 630 C C . PRO A 1 80 ? 12.363 7.093 3.224 1.00 83.44 80 PRO A C 1
ATOM 632 O O . PRO A 1 80 ? 12.905 6.215 3.897 1.00 83.44 80 PRO A O 1
ATOM 635 N N . HIS A 1 81 ? 11.858 8.195 3.775 1.00 86.62 81 HIS A N 1
ATOM 636 C CA . HIS A 1 81 ? 11.920 8.450 5.213 1.00 86.62 81 HIS A CA 1
ATOM 637 C C . HIS A 1 81 ? 10.544 8.251 5.846 1.00 86.62 81 HIS A C 1
ATOM 639 O O . HIS A 1 81 ? 9.526 8.696 5.322 1.00 86.62 81 HIS A O 1
ATOM 645 N N . LYS A 1 82 ? 10.492 7.539 6.972 1.00 90.19 82 LYS A N 1
ATOM 646 C CA . LYS A 1 82 ? 9.238 7.261 7.679 1.00 90.19 82 LYS A CA 1
ATOM 647 C C . LYS A 1 82 ? 8.692 8.547 8.302 1.00 90.19 82 LYS A C 1
ATOM 649 O O . LYS A 1 82 ? 9.362 9.146 9.137 1.00 90.19 82 LYS A O 1
ATOM 654 N N . VAL A 1 83 ? 7.461 8.913 7.954 1.00 94.19 83 VAL A N 1
ATOM 655 C CA . VAL A 1 83 ? 6.791 10.131 8.450 1.00 94.19 83 VAL A CA 1
ATOM 656 C C . VAL A 1 83 ? 5.612 9.836 9.372 1.00 94.19 83 VAL A C 1
ATOM 658 O O . VAL A 1 83 ? 5.255 10.667 10.204 1.00 94.19 83 VAL A O 1
ATOM 661 N N . ALA A 1 84 ? 4.981 8.667 9.245 1.00 95.56 84 ALA A N 1
ATOM 662 C CA . ALA A 1 84 ? 3.870 8.281 10.106 1.00 95.56 84 ALA A CA 1
ATOM 663 C C . ALA A 1 84 ? 3.656 6.765 10.144 1.00 95.56 84 ALA A C 1
ATOM 665 O O . ALA A 1 84 ? 4.185 6.014 9.327 1.00 95.56 84 ALA A O 1
ATOM 666 N N . VAL A 1 85 ? 2.839 6.339 11.104 1.00 97.25 85 VAL A N 1
ATOM 667 C CA . VAL A 1 85 ? 2.367 4.966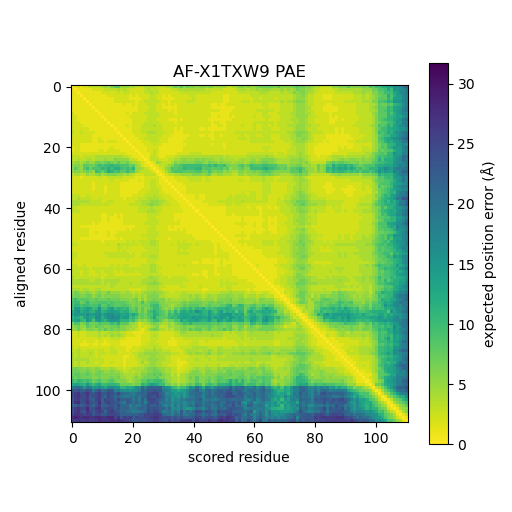 11.261 1.00 97.25 85 VAL A CA 1
ATOM 668 C C . VAL A 1 85 ? 0.871 5.014 11.565 1.00 97.25 85 VAL A C 1
ATOM 670 O O . VAL A 1 85 ? 0.449 5.812 12.404 1.00 97.25 85 VAL A O 1
ATOM 673 N N . LEU A 1 86 ? 0.081 4.191 10.878 1.00 97.25 86 LEU A N 1
ATOM 674 C CA . LEU A 1 86 ? -1.303 3.901 11.253 1.00 97.25 86 LEU A CA 1
ATOM 675 C C . LEU A 1 86 ? -1.317 2.585 12.021 1.00 97.25 86 LEU A C 1
ATOM 677 O O . LEU A 1 86 ? -0.974 1.542 11.463 1.00 97.25 86 LEU A O 1
ATOM 681 N N . ASN A 1 87 ? -1.654 2.647 13.306 1.00 97.12 87 ASN A N 1
ATOM 682 C CA . ASN A 1 87 ? -1.699 1.469 14.166 1.00 97.12 87 ASN A CA 1
ATOM 683 C C . ASN A 1 87 ? -2.951 0.631 13.888 1.00 97.12 87 ASN A C 1
ATOM 685 O O . ASN A 1 87 ? -3.965 1.149 13.433 1.00 97.12 87 ASN A O 1
ATOM 689 N N . SER A 1 88 ? -2.847 -0.662 14.169 1.00 95.38 88 SER A N 1
ATOM 690 C CA . SER A 1 88 ? -3.920 -1.648 14.074 1.00 95.38 88 SER A CA 1
ATOM 691 C C . SER A 1 88 ? -3.600 -2.779 15.044 1.00 95.38 88 SER A C 1
ATOM 693 O O . SER A 1 88 ? -2.421 -3.069 15.264 1.00 95.38 88 SER A O 1
ATOM 695 N N . ASP A 1 89 ? -4.634 -3.408 15.597 1.00 94.62 89 ASP A N 1
ATOM 696 C CA . ASP A 1 89 ? -4.498 -4.598 16.443 1.00 94.62 89 ASP A CA 1
ATOM 697 C C . ASP A 1 89 ? -4.245 -5.865 15.610 1.00 94.62 89 ASP A C 1
ATOM 699 O O . ASP A 1 89 ? -3.826 -6.895 16.139 1.00 94.62 89 ASP A O 1
ATOM 703 N N . ALA A 1 90 ? -4.476 -5.801 14.292 1.00 95.25 90 ALA A N 1
ATOM 704 C CA . ALA A 1 90 ? -4.187 -6.912 13.400 1.00 95.25 90 A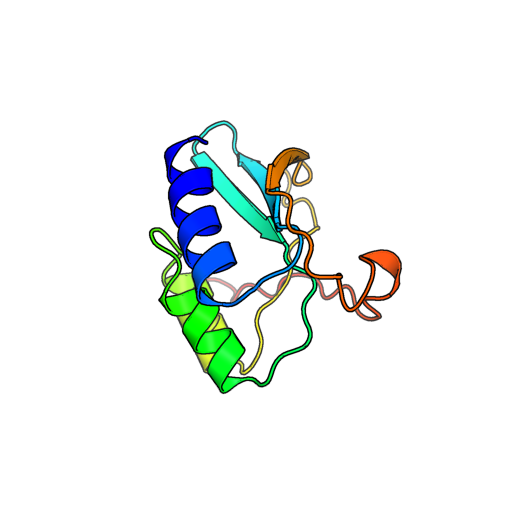LA A CA 1
ATOM 705 C C . ALA A 1 90 ? -2.663 -7.145 13.303 1.00 95.25 90 ALA A C 1
ATOM 707 O O . ALA A 1 90 ? -1.911 -6.194 13.054 1.00 95.25 90 ALA A O 1
ATOM 708 N N . PRO A 1 91 ? -2.191 -8.398 13.460 1.00 94.81 91 PRO A N 1
ATOM 709 C CA . PRO A 1 91 ? -0.769 -8.707 13.417 1.00 94.81 91 PRO A CA 1
ATOM 710 C C . PRO A 1 91 ? -0.214 -8.635 11.990 1.00 94.81 91 PRO A C 1
ATOM 712 O O . PRO A 1 91 ? -0.891 -8.975 11.014 1.00 94.81 91 PRO A O 1
ATOM 715 N N . GLU A 1 92 ? 1.045 -8.215 11.884 1.00 93.94 92 GLU A N 1
ATOM 716 C CA . GLU A 1 92 ? 1.841 -8.352 10.663 1.00 93.94 92 GLU A CA 1
ATOM 717 C C . GLU A 1 92 ? 2.207 -9.823 10.453 1.00 93.94 92 GLU A C 1
ATOM 719 O O . GLU A 1 92 ? 2.546 -10.524 11.404 1.00 93.94 92 GLU A O 1
ATOM 724 N N . ASP A 1 93 ? 2.150 -10.293 9.208 1.00 91.56 93 ASP A N 1
ATOM 725 C CA . ASP A 1 93 ? 2.468 -11.695 8.903 1.00 91.56 93 ASP A CA 1
ATOM 726 C C . ASP A 1 93 ? 3.975 -11.927 8.712 1.00 91.56 93 ASP A C 1
ATOM 728 O O . ASP A 1 93 ? 4.427 -13.070 8.742 1.00 91.56 93 ASP A O 1
ATOM 732 N N . VAL A 1 94 ? 4.732 -10.855 8.455 1.00 86.19 94 VAL A N 1
ATOM 733 C CA . VAL A 1 94 ? 6.192 -10.850 8.296 1.00 86.19 94 VAL A CA 1
ATOM 734 C C . VAL A 1 94 ? 6.758 -9.508 8.750 1.00 86.19 94 VAL A C 1
ATOM 736 O O . VAL A 1 94 ? 6.127 -8.465 8.572 1.00 86.19 94 VAL A O 1
ATOM 739 N N . SER A 1 95 ? 7.979 -9.516 9.265 1.00 81.75 95 SER A N 1
ATOM 740 C CA . SER A 1 95 ? 8.784 -8.312 9.435 1.00 81.75 95 SER A CA 1
ATOM 741 C C . SER A 1 95 ? 9.457 -7.907 8.120 1.00 81.75 95 SER A C 1
ATOM 743 O O . SER A 1 95 ? 9.634 -8.703 7.196 1.00 81.75 95 SER A O 1
ATOM 745 N N . ILE A 1 96 ? 9.909 -6.653 8.049 1.00 76.94 96 ILE A N 1
ATOM 746 C CA . ILE A 1 96 ? 10.664 -6.146 6.894 1.00 76.94 96 ILE A CA 1
ATOM 747 C C . ILE A 1 96 ? 11.939 -6.961 6.604 1.00 76.94 96 ILE A C 1
ATOM 749 O O . ILE A 1 96 ? 12.366 -7.044 5.455 1.00 76.94 96 ILE A O 1
ATOM 753 N N . TRP A 1 97 ? 12.530 -7.581 7.628 1.00 72.12 97 TRP A N 1
ATOM 754 C CA . TRP A 1 97 ? 13.765 -8.362 7.525 1.00 72.12 97 TRP A CA 1
ATOM 755 C C . TRP A 1 97 ? 13.544 -9.754 6.926 1.00 72.12 97 TRP A C 1
ATOM 757 O O . TRP A 1 97 ? 14.475 -10.345 6.388 1.00 72.12 97 TRP A O 1
ATOM 767 N N . GLU A 1 98 ? 12.312 -10.260 6.977 1.00 69.88 98 GLU A N 1
ATOM 768 C CA . GLU A 1 98 ? 11.928 -11.575 6.449 1.00 69.88 98 GLU A CA 1
ATOM 769 C C . GLU A 1 98 ? 11.563 -11.535 4.956 1.00 69.88 98 GLU A C 1
ATOM 771 O O . GLU A 1 98 ? 11.328 -12.571 4.330 1.00 69.88 98 GLU A O 1
ATOM 776 N N . LEU A 1 99 ? 11.536 -10.346 4.345 1.00 70.38 99 LEU A N 1
ATOM 777 C CA . LEU A 1 99 ? 11.303 -10.184 2.913 1.00 70.38 99 LEU A CA 1
ATOM 778 C C . LEU A 1 99 ? 12.556 -10.614 2.128 1.00 70.38 99 LEU A C 1
ATOM 780 O O . LEU A 1 99 ? 13.483 -9.839 1.905 1.00 70.38 99 LEU A O 1
ATOM 784 N N . GLY A 1 100 ? 12.579 -11.884 1.715 1.00 50.19 100 GLY A N 1
ATOM 785 C CA . GLY A 1 100 ? 13.763 -12.577 1.186 1.00 50.19 100 GLY A CA 1
ATOM 7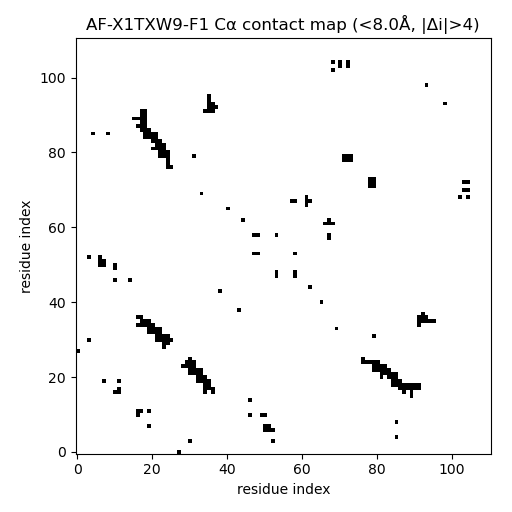86 C C . GLY A 1 100 ? 14.327 -12.114 -0.166 1.00 50.19 100 GLY A C 1
ATOM 787 O O . GLY A 1 100 ? 15.377 -12.606 -0.565 1.00 50.19 100 GLY A O 1
ATOM 788 N N . THR A 1 101 ? 13.689 -11.189 -0.895 1.00 52.38 101 THR A N 1
ATOM 789 C CA . THR A 1 101 ? 14.243 -10.637 -2.150 1.00 52.38 101 THR A CA 1
ATOM 790 C C . THR A 1 101 ? 13.998 -9.136 -2.281 1.00 52.38 101 THR A C 1
ATOM 792 O O . THR A 1 101 ? 12.888 -8.662 -2.518 1.00 52.38 101 THR A O 1
ATOM 795 N N . TRP A 1 102 ? 15.090 -8.383 -2.171 1.00 52.31 102 TRP A N 1
ATOM 796 C CA . TRP A 1 102 ? 15.170 -6.944 -2.394 1.00 52.31 102 TRP A CA 1
ATOM 797 C C . TRP A 1 102 ? 15.392 -6.707 -3.889 1.00 52.31 102 TRP A C 1
ATOM 799 O O . TRP A 1 102 ? 16.526 -6.594 -4.347 1.00 52.31 102 TRP A O 1
ATOM 809 N N . VAL A 1 103 ? 14.330 -6.723 -4.695 1.00 43.91 103 VAL A N 1
ATOM 810 C CA . VAL A 1 103 ? 14.491 -6.514 -6.142 1.00 43.91 103 VAL A CA 1
ATOM 811 C C . VAL A 1 103 ? 14.708 -5.028 -6.425 1.00 43.91 103 VAL A C 1
ATOM 813 O O . VAL A 1 103 ? 13.895 -4.186 -6.038 1.00 43.91 103 VAL A O 1
ATOM 816 N N . ASN A 1 104 ? 15.790 -4.700 -7.135 1.00 41.09 104 ASN A N 1
ATOM 817 C CA . ASN A 1 104 ? 15.966 -3.377 -7.726 1.00 41.09 104 ASN A CA 1
ATOM 818 C C . ASN A 1 104 ? 14.752 -3.063 -8.612 1.00 41.09 104 ASN A C 1
ATOM 820 O O . ASN A 1 104 ? 14.360 -3.861 -9.458 1.00 41.09 104 ASN A O 1
ATOM 824 N N . TYR A 1 105 ? 14.135 -1.902 -8.392 1.00 41.12 105 TYR A N 1
ATOM 825 C CA . TYR A 1 105 ? 12.925 -1.479 -9.092 1.00 41.12 105 TYR A CA 1
ATOM 826 C C . TYR A 1 105 ? 13.178 -1.387 -10.606 1.00 41.12 105 TYR A C 1
ATOM 828 O O . TYR A 1 105 ? 13.821 -0.446 -11.076 1.00 41.12 105 TYR A O 1
ATOM 836 N N . GLU A 1 106 ? 12.652 -2.340 -11.374 1.00 42.47 106 GLU A N 1
ATOM 837 C CA . GLU A 1 106 ? 12.774 -2.370 -12.833 1.00 42.47 106 GLU A CA 1
ATOM 838 C C . GLU A 1 106 ? 11.847 -1.325 -13.473 1.00 42.47 106 GLU A C 1
ATOM 840 O O . GLU A 1 106 ? 10.631 -1.524 -13.612 1.00 42.47 106 GLU A O 1
ATOM 845 N N . THR A 1 107 ? 12.426 -0.188 -13.868 1.00 45.88 107 THR A N 1
ATOM 846 C CA . THR A 1 107 ? 11.784 0.776 -14.772 1.00 45.88 107 THR A CA 1
ATOM 847 C C . THR A 1 107 ? 12.051 0.391 -16.219 1.00 45.88 107 THR A C 1
ATOM 849 O O . THR A 1 107 ? 13.194 0.107 -16.571 1.00 45.88 107 THR A O 1
ATOM 852 N N . LEU A 1 108 ? 11.021 0.437 -17.069 1.00 47.12 108 LEU A N 1
ATOM 853 C CA . LEU A 1 108 ? 11.216 0.366 -18.516 1.00 47.12 108 LEU A CA 1
ATOM 854 C C . LEU A 1 108 ? 12.132 1.519 -18.942 1.00 47.12 108 LEU A C 1
ATOM 856 O O . LEU A 1 108 ? 11.943 2.655 -18.501 1.00 47.12 108 LEU A O 1
ATOM 860 N N . LYS A 1 109 ? 13.136 1.220 -19.773 1.00 36.56 109 LYS A N 1
ATOM 861 C CA . LYS A 1 109 ? 13.926 2.268 -20.422 1.00 36.56 109 LYS A CA 1
ATOM 862 C C . LYS A 1 109 ? 12.969 3.088 -21.301 1.00 36.56 109 LYS A C 1
ATOM 864 O O . LYS A 1 109 ? 12.170 2.471 -22.012 1.00 36.56 109 LYS A O 1
ATOM 869 N N . PRO A 1 110 ? 13.001 4.431 -21.242 1.00 44.69 110 PRO A N 1
ATOM 870 C CA . PRO A 1 110 ? 12.276 5.227 -22.220 1.00 44.69 110 PRO A CA 1
ATOM 871 C C . PRO A 1 110 ? 12.776 4.848 -23.621 1.00 44.69 110 PRO A C 1
ATOM 873 O O . PRO A 1 110 ? 13.971 4.594 -23.787 1.00 44.69 110 PRO A O 1
ATOM 876 N N . LYS A 1 111 ? 11.844 4.725 -24.575 1.00 41.59 111 LYS A N 1
ATOM 877 C CA . LYS A 1 111 ? 12.176 4.601 -25.999 1.00 41.59 111 LYS A CA 1
ATOM 878 C C . LYS A 1 111 ? 12.847 5.875 -26.490 1.00 41.59 111 LYS A C 1
ATOM 880 O O . LYS A 1 111 ? 12.428 6.954 -26.014 1.00 41.59 111 LYS A O 1
#

Organism: NCBI:txid412755

Radius of gyration: 14.0 Å; Cα contacts (8 Å, |Δi|>4): 132; chains: 1; bounding box: 32×31×42 Å

Foldseek 3Di:
DVVQCVLLVVLCVVVVFAKWWWWDQDPPPDIDIDTQDDDDLVVVLVSQVSRPPRDPCQSVVCVVVSHHADDQDDPVRDGTGTDDMDHHPDDHPDDPVPPPDNDDDDDDDDD

pLDDT: mean 85.44, std 16.5, range [36.56, 98.12]

Sequence (111 aa):
LAKVKGALGKVQLEYGLPKIYILETRKDTNFIAYCFKRTDWKKAVLIVAATEGVDQNFFGYGVLRGKFTLRVTDKGKGLPHKVAVLNSDAPEDVSIWELGTWVNYETLKPK

Solvent-accessible surface area (backbone atoms only — not comparable to full-atom values): 7039 Å² total; per-residue (Å²): 109,72,69,59,52,52,30,52,48,52,47,29,64,76,69,63,39,32,41,34,40,33,25,37,55,39,90,99,76,40,75,46,78,46,66,45,68,87,70,58,70,69,59,50,52,49,57,55,69,66,28,66,87,56,59,64,64,61,51,52,52,20,62,75,69,77,50,79,81,80,85,71,79,55,84,90,67,56,56,63,41,80,76,51,71,47,85,48,92,40,74,60,73,52,58,86,87,68,59,89,73,86,64,78,84,85,69,82,76,82,130

Mean predicted aligned error: 6.04 Å

Secondary structure (DSSP, 8-state):
-HHHHHHHHHHHHHHT---EEEEEEETTTEEEEEE-----HHHHHHHHHHSTT--HHHHHHHHHHTS-----S--SS---EEEEEE--SSPPSS-GGG--------PPPP-